Protein AF-F9PA83-F1 (afdb_monomer)

InterPro domains:
  IPR016181 Acyl-CoA N-acyltransferase [SSF55729] (8-43)

Mean predicted aligned error: 2.45 Å

Solvent-accessible surface area (backbone atoms only — not comparable to full-atom values): 3162 Å² total; per-residue (Å²): 107,73,69,60,56,51,55,55,36,40,77,68,74,38,52,65,44,83,47,72,43,49,72,90,38,64,69,56,48,52,55,42,47,75,68,58,36,41,80,73,52,74,56,98,66,27,34,34,22,43,26,78,43,130

Secondary structure (DSSP, 8-state):
-HHHHHHHHHHTT--EEEEEEETT-HHHHHHHHHTT-EEEEEETTEEEEEEE--

Organism: NCBI:txid1035184

pLDDT: mean 95.59, std 4.13, range [75.06, 98.19]

Sequence (54 aa):
MLKEGLLVAASKNIHQVLVTCAVDNPASRAVILKNGGILEDVRAGKERYWIDLE

Radius of gyration: 11.02 Å; Cα contacts (8 Å, |Δi|>4): 77; chains: 1; bounding box: 24×23×28 Å

Foldseek 3Di:
DVVVVLVVCVVVVNFKDKDKDFPPCVVVVVVCVVQVWDFPDDDPRMTITMDGRD

Nearest PDB structures (foldseek):
  2oh1-assembly3_C  TM=8.285E-01  e=1.210E-02  Listeria monocytogenes serotype 4b str. F2365
  4ava-assembly1_A  TM=8.128E-01  e=3.843E-02  Mycobacterium tuberculosis H37Rv
  4xpl-assembly1_A  TM=8.334E-01  e=1.602E-01  Campylobacter jejuni subsp. jejuni PT14
  4xpk-assembly1_A  TM=8.346E-01  e=1.715E-01  Campylobacter jejuni subsp. jejuni PT14
  4zbp-assembly2_C-2  TM=8.930E-01  e=4.152E-01  Arabidopsis thaliana

Structure (mmCIF, N/CA/C/O backbone):
data_AF-F9PA83-F1
#
_entry.id   AF-F9PA83-F1
#
loop_
_atom_site.group_PDB
_atom_site.id
_atom_site.type_symbol
_atom_site.label_atom_id
_atom_site.label_alt_id
_atom_site.label_comp_id
_atom_site.label_asym_id
_atom_site.label_entity_id
_atom_site.label_seq_id
_atom_site.pdbx_PDB_ins_code
_atom_site.Cartn_x
_atom_site.Cartn_y
_atom_site.Cartn_z
_atom_site.occupancy
_atom_site.B_iso_or_equiv
_atom_site.auth_seq_id
_atom_site.auth_comp_id
_atom_site.auth_asym_id
_atom_site.auth_atom_id
_atom_site.pdbx_PDB_model_num
ATOM 1 N N . MET A 1 1 ? 2.316 12.884 1.518 1.00 75.06 1 MET A N 1
ATOM 2 C CA . MET A 1 1 ? 3.158 11.654 1.569 1.00 75.06 1 MET A CA 1
ATOM 3 C C . MET A 1 1 ? 2.305 10.464 2.015 1.00 75.06 1 MET A C 1
ATOM 5 O O . MET A 1 1 ? 1.333 10.700 2.716 1.00 75.06 1 MET A O 1
ATOM 9 N N . LEU A 1 2 ? 2.637 9.209 1.651 1.00 92.19 2 LEU A N 1
ATOM 10 C CA . LEU A 1 2 ? 1.812 8.008 1.940 1.00 92.19 2 LEU A CA 1
ATOM 11 C C . LEU A 1 2 ? 1.289 7.959 3.390 1.00 92.19 2 LEU A C 1
ATOM 13 O O . LEU A 1 2 ? 0.094 7.780 3.593 1.00 92.19 2 LEU A O 1
ATOM 17 N N . LYS A 1 3 ? 2.155 8.244 4.370 1.00 94.00 3 LYS A N 1
ATOM 18 C CA . LYS A 1 3 ? 1.814 8.325 5.799 1.00 94.00 3 LYS A CA 1
ATOM 19 C C . LYS A 1 3 ? 0.592 9.201 6.110 1.00 94.00 3 LYS A C 1
ATOM 21 O O . LYS A 1 3 ? -0.244 8.813 6.912 1.00 94.00 3 LYS A O 1
ATOM 26 N N . GLU A 1 4 ? 0.469 10.369 5.485 1.00 95.56 4 GLU A N 1
ATOM 27 C CA . GLU A 1 4 ? -0.662 11.281 5.722 1.00 95.56 4 GLU A CA 1
ATOM 28 C C . GLU A 1 4 ? -1.970 10.694 5.186 1.00 95.56 4 GLU A C 1
ATOM 30 O O . GLU A 1 4 ? -3.007 10.801 5.832 1.00 95.56 4 GLU A O 1
ATOM 35 N N . GLY A 1 5 ? -1.911 10.011 4.038 1.00 95.50 5 GLY A N 1
ATOM 36 C CA . GLY A 1 5 ? -3.059 9.287 3.493 1.00 95.50 5 GLY A CA 1
ATOM 37 C C . GLY A 1 5 ? -3.517 8.154 4.414 1.00 95.50 5 GLY A C 1
ATOM 38 O O . GLY A 1 5 ? -4.716 7.985 4.614 1.00 95.50 5 GLY A O 1
ATOM 39 N N . LEU A 1 6 ? -2.573 7.432 5.027 1.00 95.69 6 LEU A N 1
ATOM 40 C CA . LEU A 1 6 ? -2.867 6.381 6.006 1.00 95.69 6 LEU A CA 1
ATOM 41 C C . LEU A 1 6 ? -3.536 6.943 7.270 1.00 95.69 6 LEU A C 1
ATOM 43 O O . LEU A 1 6 ? -4.523 6.383 7.731 1.00 95.69 6 LEU A O 1
ATOM 47 N N . LEU A 1 7 ? -3.082 8.094 7.780 1.00 95.38 7 LEU A N 1
ATOM 48 C CA . LEU A 1 7 ? -3.725 8.761 8.923 1.00 95.38 7 LEU A CA 1
ATOM 49 C C . LEU A 1 7 ? -5.170 9.186 8.617 1.00 95.38 7 LEU A C 1
ATOM 51 O O . LEU A 1 7 ? -6.052 9.060 9.464 1.00 95.38 7 LEU A O 1
ATOM 55 N N . VAL A 1 8 ? -5.431 9.669 7.399 1.00 95.94 8 VAL A N 1
ATOM 56 C CA . VAL A 1 8 ? -6.793 10.008 6.955 1.00 95.94 8 VAL A CA 1
ATOM 57 C C . VAL A 1 8 ? -7.658 8.757 6.779 1.00 95.94 8 VAL A C 1
ATOM 59 O O . VAL A 1 8 ? -8.860 8.801 7.028 1.00 95.94 8 VAL A O 1
ATOM 62 N N . ALA A 1 9 ? -7.076 7.639 6.347 1.00 95.88 9 ALA A N 1
ATOM 63 C CA . ALA A 1 9 ? -7.789 6.370 6.260 1.00 95.88 9 ALA A CA 1
ATOM 64 C C . ALA A 1 9 ? -8.177 5.859 7.660 1.00 95.88 9 ALA A C 1
ATOM 66 O O . ALA A 1 9 ? -9.348 5.552 7.889 1.00 95.88 9 ALA A O 1
ATOM 67 N N . ALA A 1 10 ? -7.244 5.888 8.613 1.00 95.25 10 ALA A N 1
ATOM 68 C CA . ALA A 1 10 ? -7.501 5.524 10.004 1.00 95.25 10 ALA A CA 1
ATOM 69 C C . ALA A 1 10 ? -8.609 6.395 10.629 1.00 95.25 10 ALA A C 1
ATOM 71 O O . ALA A 1 10 ? -9.543 5.873 11.233 1.00 95.25 10 ALA A O 1
ATOM 72 N N . SER A 1 11 ? -8.600 7.715 10.392 1.00 96.19 11 SER A N 1
ATOM 73 C CA . SER A 1 11 ? -9.655 8.617 10.896 1.00 96.19 11 SER A CA 1
ATOM 74 C C . SER A 1 11 ? -11.042 8.371 10.286 1.00 96.19 11 SER A C 1
ATOM 76 O O . SER A 1 11 ? -12.048 8.845 10.815 1.00 96.19 11 SER A O 1
ATOM 78 N N . LYS A 1 12 ? -11.113 7.611 9.189 1.00 96.25 12 LYS A N 1
ATOM 79 C CA . LYS A 1 12 ? -12.348 7.161 8.535 1.00 96.25 12 LYS A CA 1
ATOM 80 C C . LYS A 1 12 ? -12.747 5.732 8.930 1.00 96.25 12 LYS A C 1
ATOM 82 O O . LYS A 1 12 ? -13.621 5.168 8.277 1.00 96.25 12 LYS A O 1
ATOM 87 N N . ASN A 1 13 ? -12.146 5.164 9.980 1.00 95.38 13 ASN A N 1
ATOM 88 C CA . ASN A 1 13 ? -12.337 3.774 10.415 1.00 95.38 13 ASN A CA 1
ATOM 89 C C . ASN A 1 13 ? -11.948 2.738 9.343 1.00 95.38 13 ASN A C 1
ATOM 91 O O . ASN A 1 13 ? -12.560 1.677 9.235 1.00 95.38 13 ASN A O 1
ATOM 95 N N . ILE A 1 14 ? -10.948 3.047 8.514 1.00 96.75 14 ILE A N 1
ATOM 96 C CA . ILE A 1 14 ? -10.346 2.061 7.615 1.00 96.75 14 ILE A CA 1
ATOM 97 C C . ILE A 1 14 ? -9.215 1.383 8.382 1.00 96.75 14 ILE A C 1
ATOM 99 O O . ILE A 1 14 ? -8.227 2.031 8.710 1.00 96.75 14 ILE A O 1
ATOM 103 N N . HIS A 1 15 ? -9.365 0.086 8.638 1.00 94.81 15 HIS A N 1
ATOM 104 C CA . HIS A 1 15 ? -8.409 -0.704 9.422 1.00 94.81 15 HIS A CA 1
ATOM 105 C C . HIS A 1 15 ? -7.277 -1.301 8.587 1.00 94.81 15 HIS A C 1
ATOM 107 O O . HIS A 1 15 ? 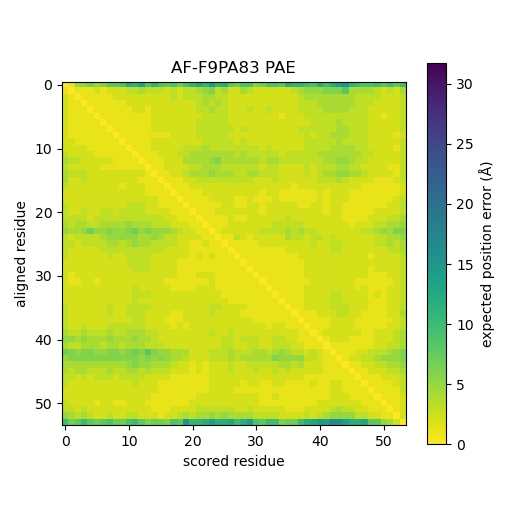-6.251 -1.694 9.126 1.00 94.81 15 HIS A O 1
ATOM 113 N N . GLN A 1 16 ? -7.461 -1.395 7.270 1.00 96.25 16 GLN A N 1
ATOM 114 C CA . GLN A 1 16 ? -6.482 -2.009 6.389 1.00 96.25 16 GLN A CA 1
ATOM 115 C C . GLN A 1 16 ? -6.539 -1.380 4.996 1.00 96.25 16 GLN A C 1
ATOM 117 O O . GLN A 1 16 ? -7.620 -1.127 4.457 1.00 96.25 16 GLN A O 1
ATOM 122 N N . VAL A 1 17 ? -5.373 -1.118 4.405 1.00 97.12 17 VAL A N 1
ATOM 123 C CA . VAL A 1 17 ? -5.244 -0.499 3.080 1.00 97.12 17 VAL A CA 1
ATOM 124 C C . VAL A 1 17 ? -4.384 -1.368 2.175 1.00 97.12 17 VAL A C 1
ATOM 126 O O . VAL A 1 17 ? -3.277 -1.756 2.541 1.00 97.12 17 VAL A O 1
ATOM 129 N N . LEU A 1 18 ? -4.877 -1.618 0.961 1.00 97.44 18 LEU A N 1
ATOM 130 C CA . LEU A 1 18 ? -4.100 -2.239 -0.105 1.00 97.44 18 LEU A CA 1
ATOM 131 C C . LEU A 1 18 ? -3.409 -1.159 -0.937 1.00 97.44 18 LEU A C 1
ATOM 133 O O . LEU A 1 18 ? -4.068 -0.355 -1.602 1.00 97.44 18 LEU A O 1
ATOM 137 N N . VAL A 1 19 ? -2.082 -1.169 -0.950 1.00 97.00 19 VAL A N 1
ATOM 138 C CA . VAL A 1 19 ? -1.266 -0.266 -1.764 1.00 97.00 19 VAL A CA 1
ATOM 139 C C . VAL A 1 19 ? -0.573 -1.066 -2.855 1.00 97.00 19 VAL A C 1
ATOM 141 O O . VAL A 1 19 ? -0.056 -2.151 -2.608 1.00 97.00 19 VAL A O 1
ATOM 144 N N . THR A 1 20 ? -0.550 -0.536 -4.077 1.00 97.50 20 THR A N 1
ATOM 145 C CA . THR A 1 20 ? 0.100 -1.210 -5.208 1.00 97.50 20 THR A CA 1
ATOM 146 C C . 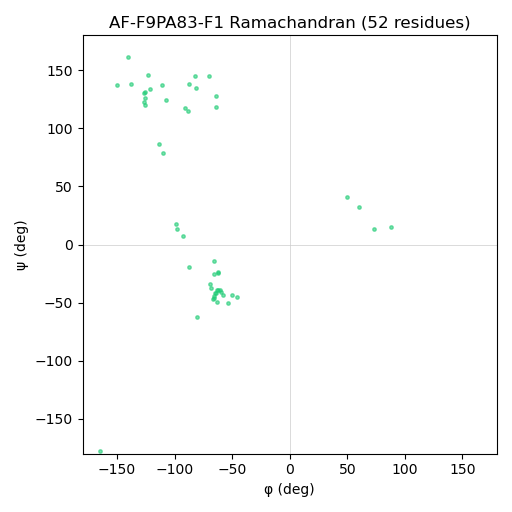THR A 1 20 ? 1.166 -0.330 -5.839 1.00 97.50 20 THR A C 1
ATOM 148 O O . THR A 1 20 ? 1.006 0.890 -5.90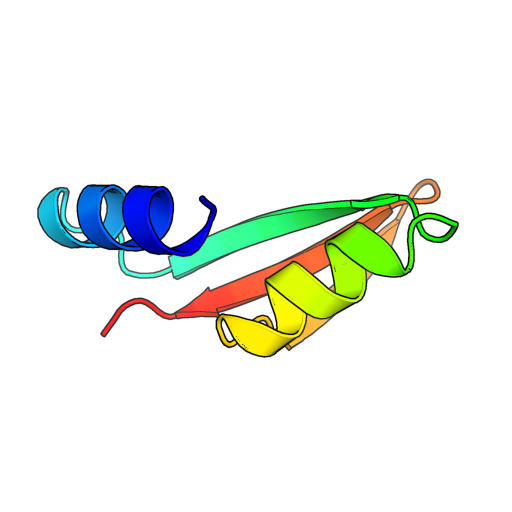4 1.00 97.50 20 THR A O 1
ATOM 151 N N . CYS A 1 21 ? 2.246 -0.937 -6.325 1.00 97.38 21 CYS A N 1
ATOM 152 C CA . CYS A 1 21 ? 3.250 -0.262 -7.146 1.00 97.38 21 CYS A CA 1
ATOM 153 C C . CYS A 1 21 ? 3.739 -1.175 -8.269 1.00 97.38 21 CYS A C 1
ATOM 155 O O . CYS A 1 21 ? 3.539 -2.384 -8.226 1.00 97.38 21 CYS A O 1
ATOM 157 N N . ALA A 1 22 ? 4.354 -0.602 -9.302 1.00 97.69 22 ALA A N 1
ATOM 158 C CA . ALA A 1 22 ? 4.964 -1.390 -10.368 1.00 97.69 22 ALA A CA 1
ATOM 159 C C . ALA A 1 22 ? 6.221 -2.120 -9.858 1.00 97.69 22 ALA A C 1
ATOM 161 O O . ALA A 1 22 ? 6.952 -1.581 -9.024 1.00 97.69 22 ALA A O 1
ATOM 162 N N . VAL A 1 23 ? 6.473 -3.332 -10.362 1.00 96.06 23 VAL A N 1
ATOM 163 C CA . VAL A 1 23 ? 7.617 -4.177 -9.948 1.00 96.06 23 VAL A CA 1
ATOM 164 C C . VAL A 1 23 ? 8.984 -3.549 -10.241 1.00 96.06 23 VAL A C 1
ATOM 166 O O . VAL A 1 23 ? 9.972 -3.876 -9.581 1.00 96.06 23 VAL A O 1
ATOM 169 N N . ASP A 1 24 ? 9.039 -2.650 -11.222 1.00 96.69 24 ASP A N 1
ATOM 170 C CA . ASP A 1 24 ? 10.218 -1.909 -11.671 1.00 96.69 24 ASP A CA 1
ATOM 171 C C . ASP A 1 24 ? 10.368 -0.545 -10.976 1.00 96.69 24 ASP A C 1
ATOM 173 O O . ASP A 1 24 ? 11.262 0.229 -11.316 1.00 96.69 24 ASP A O 1
ATOM 177 N N . ASN A 1 25 ? 9.536 -0.255 -9.967 1.00 95.94 25 ASN A N 1
ATOM 178 C CA . ASN A 1 25 ? 9.587 0.982 -9.195 1.00 95.94 25 ASN A CA 1
ATOM 179 C C . ASN A 1 25 ? 10.076 0.738 -7.750 1.00 95.94 25 ASN A C 1
ATOM 181 O O . ASN A 1 25 ? 9.282 0.738 -6.798 1.00 95.94 25 ASN A O 1
ATOM 185 N N . PRO A 1 26 ? 11.399 0.575 -7.544 1.00 95.19 26 PRO A N 1
ATOM 186 C CA . PRO A 1 26 ? 11.968 0.312 -6.224 1.00 95.19 26 PRO A CA 1
ATOM 187 C C . PRO A 1 26 ? 11.788 1.485 -5.249 1.00 95.19 26 PRO A C 1
ATOM 189 O O . PRO A 1 26 ? 11.742 1.272 -4.038 1.00 95.19 26 PRO A O 1
ATOM 192 N N . ALA A 1 27 ? 11.651 2.718 -5.752 1.00 96.62 27 ALA A N 1
ATOM 193 C CA . ALA A 1 27 ? 11.429 3.895 -4.915 1.00 96.62 27 ALA A CA 1
ATOM 194 C C . ALA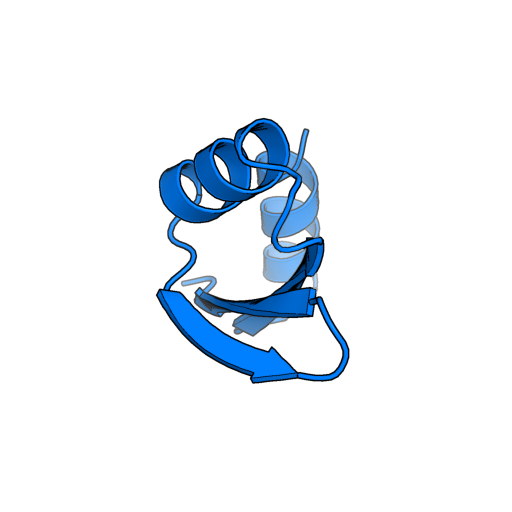 A 1 27 ? 10.055 3.840 -4.230 1.00 96.62 27 ALA A C 1
ATOM 196 O O . ALA A 1 27 ? 9.958 4.033 -3.016 1.00 96.62 27 ALA A O 1
ATOM 197 N N . SER A 1 28 ? 8.997 3.512 -4.978 1.00 96.44 28 SER A N 1
ATOM 198 C CA . SER A 1 28 ? 7.663 3.313 -4.405 1.00 96.44 28 SER A CA 1
ATOM 199 C C . SER A 1 28 ? 7.622 2.116 -3.461 1.00 96.44 28 SER A C 1
ATOM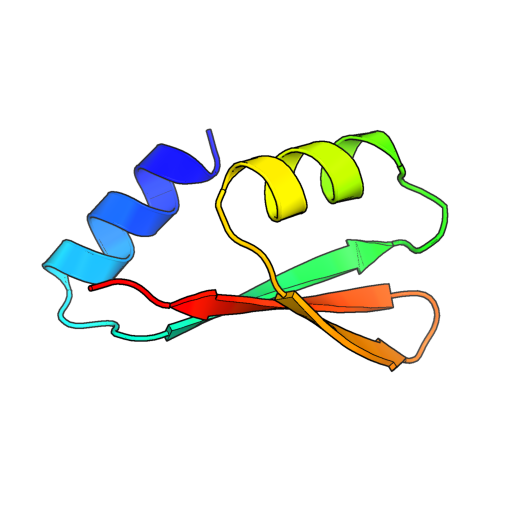 201 O O . SER A 1 28 ? 7.075 2.251 -2.366 1.00 96.44 28 SER A O 1
ATOM 203 N N . ARG A 1 29 ? 8.268 0.995 -3.819 1.00 97.00 29 ARG A N 1
ATOM 204 C CA . ARG A 1 29 ? 8.410 -0.168 -2.928 1.00 97.00 29 ARG A CA 1
ATOM 205 C C . ARG A 1 29 ? 9.003 0.237 -1.577 1.00 97.00 29 ARG A C 1
ATOM 207 O O . ARG A 1 29 ? 8.428 -0.063 -0.536 1.00 97.00 29 ARG A O 1
ATOM 214 N N . ALA A 1 30 ? 10.117 0.969 -1.582 1.00 96.81 30 ALA A N 1
ATOM 215 C CA . ALA A 1 30 ? 10.781 1.407 -0.355 1.00 96.81 30 ALA A CA 1
ATOM 216 C C . ALA A 1 30 ? 9.879 2.292 0.523 1.00 96.81 30 ALA A C 1
ATOM 218 O O . ALA A 1 30 ? 9.874 2.151 1.746 1.00 96.81 30 ALA A O 1
ATOM 219 N N . VAL A 1 31 ? 9.083 3.180 -0.085 1.00 97.25 31 VAL A N 1
ATOM 220 C CA . VAL A 1 31 ? 8.119 4.014 0.651 1.00 97.25 31 VAL A CA 1
ATOM 221 C C . VAL A 1 31 ? 7.018 3.162 1.279 1.00 97.25 31 VAL A C 1
ATOM 223 O O . VAL A 1 31 ? 6.684 3.389 2.440 1.00 97.25 31 VAL A O 1
ATOM 226 N N . ILE A 1 32 ? 6.468 2.190 0.552 1.00 97.12 32 ILE A N 1
ATOM 227 C CA . ILE A 1 32 ? 5.408 1.307 1.057 1.00 97.12 32 ILE A CA 1
ATOM 228 C C . ILE A 1 32 ? 5.919 0.475 2.238 1.00 97.12 32 ILE A C 1
ATOM 230 O O . ILE A 1 32 ? 5.320 0.509 3.311 1.00 97.12 32 ILE A O 1
ATOM 234 N N . LEU A 1 33 ? 7.079 -0.172 2.086 1.00 96.00 33 LEU A N 1
ATOM 235 C CA . LEU A 1 33 ? 7.713 -0.958 3.151 1.00 96.00 33 LEU A CA 1
ATOM 236 C C . LEU A 1 33 ? 8.019 -0.105 4.393 1.00 96.00 33 LEU A C 1
ATOM 238 O O . LEU A 1 33 ? 7.752 -0.520 5.516 1.00 96.00 33 LEU A O 1
ATOM 242 N N . LYS A 1 34 ? 8.505 1.132 4.210 1.00 96.81 34 LYS A N 1
ATOM 243 C CA . LYS A 1 34 ? 8.767 2.069 5.318 1.00 96.81 34 LYS A CA 1
ATOM 244 C C . LYS A 1 34 ? 7.504 2.451 6.104 1.00 96.81 34 LYS A C 1
ATOM 246 O O . LYS A 1 34 ? 7.617 2.863 7.255 1.00 96.81 34 LYS A O 1
ATOM 251 N N . ASN A 1 35 ? 6.323 2.350 5.493 1.00 96.19 35 ASN A N 1
ATOM 252 C CA . ASN A 1 35 ? 5.037 2.623 6.141 1.00 96.19 35 ASN A CA 1
ATOM 253 C C . ASN A 1 35 ? 4.326 1.341 6.615 1.00 96.19 35 ASN A C 1
ATOM 255 O O . ASN A 1 35 ? 3.130 1.389 6.870 1.00 96.19 35 ASN A O 1
ATOM 259 N N . GLY A 1 36 ? 5.040 0.216 6.738 1.00 95.75 36 GLY A N 1
ATOM 260 C CA . GLY A 1 36 ? 4.480 -1.032 7.266 1.00 95.75 36 GLY A CA 1
ATOM 261 C C . GLY A 1 36 ? 3.823 -1.931 6.219 1.00 95.75 36 GLY A C 1
ATOM 262 O O . GLY A 1 36 ? 3.091 -2.840 6.584 1.00 95.75 36 GLY A O 1
ATOM 263 N N . GLY A 1 37 ? 4.069 -1.697 4.925 1.00 97.25 37 GLY A N 1
ATOM 264 C CA . GLY A 1 37 ? 3.547 -2.556 3.863 1.00 97.25 37 GLY A CA 1
ATOM 265 C C . GLY A 1 37 ? 4.098 -3.979 3.921 1.00 97.25 37 GLY A C 1
ATOM 266 O O . GLY A 1 37 ? 5.311 -4.177 3.900 1.00 97.25 37 GLY A O 1
ATOM 267 N N . ILE A 1 38 ? 3.203 -4.963 3.912 1.00 97.56 38 ILE A N 1
ATOM 268 C CA . ILE A 1 38 ? 3.500 -6.396 3.836 1.00 97.56 38 ILE A CA 1
ATOM 269 C C . ILE A 1 38 ? 3.110 -6.891 2.448 1.00 97.56 38 ILE A C 1
ATOM 271 O O . ILE A 1 38 ? 1.973 -6.696 2.027 1.00 97.56 38 ILE A O 1
ATOM 275 N N . LEU A 1 39 ? 4.048 -7.508 1.725 1.00 97.31 39 LEU A N 1
ATOM 276 C CA . LEU A 1 39 ? 3.792 -8.017 0.376 1.00 97.31 39 LEU A CA 1
ATOM 277 C C . LEU A 1 39 ? 2.745 -9.139 0.432 1.00 97.31 39 LEU A C 1
ATOM 279 O O . LEU A 1 39 ? 2.985 -10.176 1.045 1.00 97.31 39 LEU A O 1
ATOM 283 N N . GLU A 1 40 ? 1.611 -8.925 -0.228 1.00 96.94 40 GLU A N 1
ATOM 284 C CA . GLU A 1 40 ? 0.577 -9.934 -0.459 1.00 96.94 40 GLU A CA 1
ATOM 285 C C . GLU A 1 40 ? 0.989 -10.824 -1.631 1.00 96.94 40 GLU A C 1
ATOM 287 O O . GLU A 1 40 ? 1.185 -12.027 -1.480 1.00 96.94 40 GLU A O 1
ATOM 292 N N . ASP A 1 41 ? 1.122 -10.216 -2.812 1.00 97.38 41 ASP A N 1
ATOM 293 C CA . ASP A 1 41 ? 1.476 -10.897 -4.048 1.00 97.38 41 ASP A CA 1
ATOM 294 C C . ASP A 1 41 ? 1.908 -9.920 -5.155 1.00 97.38 41 ASP A C 1
ATOM 296 O O . ASP A 1 41 ? 2.008 -8.701 -4.974 1.00 97.38 41 ASP A O 1
ATOM 300 N N . VAL A 1 42 ? 2.206 -10.489 -6.326 1.00 97.25 42 VAL A N 1
ATOM 301 C CA . VAL A 1 42 ? 2.544 -9.756 -7.544 1.00 97.25 42 VAL A CA 1
ATOM 302 C C . VAL A 1 42 ? 1.641 -10.236 -8.673 1.00 97.25 42 VAL A C 1
ATOM 304 O O . VAL A 1 42 ? 1.622 -11.422 -9.004 1.00 97.25 42 VAL A O 1
ATOM 307 N N . ARG A 1 43 ? 0.893 -9.319 -9.293 1.00 96.50 43 ARG A N 1
ATOM 308 C CA . ARG A 1 43 ? -0.016 -9.620 -10.410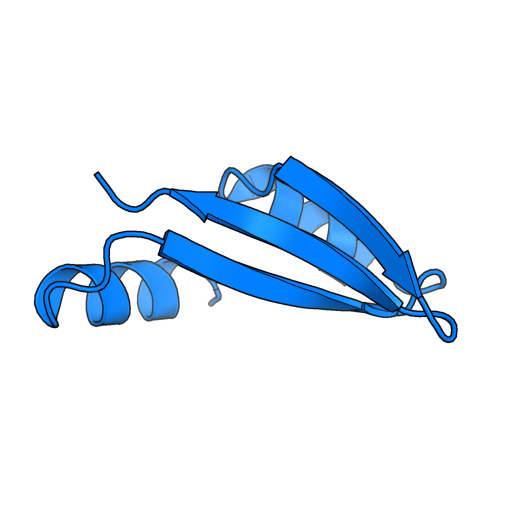 1.00 96.50 43 ARG A CA 1
ATOM 309 C C . ARG A 1 43 ? 0.082 -8.552 -11.485 1.00 96.50 43 ARG A C 1
ATOM 311 O O . ARG A 1 43 ? 0.115 -7.364 -11.180 1.00 96.50 43 ARG A O 1
ATOM 318 N N . ALA A 1 44 ? 0.099 -8.973 -12.750 1.00 94.75 44 ALA A N 1
ATOM 319 C CA . ALA A 1 44 ? 0.118 -8.070 -13.906 1.00 94.75 44 ALA A CA 1
ATOM 320 C C . ALA A 1 44 ? 1.202 -6.967 -13.820 1.00 94.75 44 ALA A C 1
ATOM 322 O O . ALA A 1 44 ? 0.941 -5.804 -14.119 1.00 94.75 44 ALA A O 1
ATOM 323 N N . GLY A 1 45 ? 2.408 -7.322 -13.356 1.00 95.19 45 GLY A N 1
ATOM 324 C CA . GLY A 1 45 ? 3.527 -6.380 -13.213 1.00 95.19 45 GLY A CA 1
ATOM 325 C C . GLY A 1 45 ? 3.395 -5.388 -12.05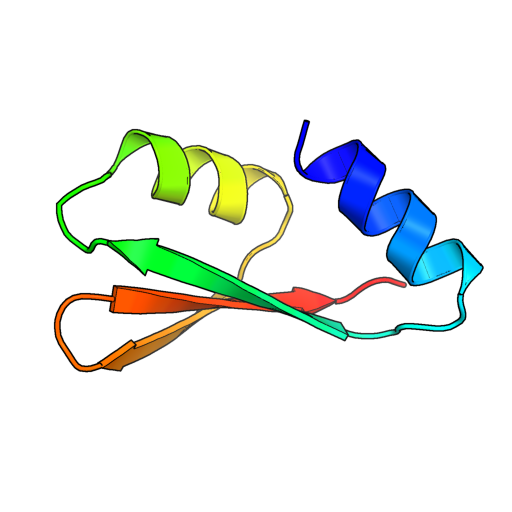2 1.00 95.19 45 GLY A C 1
ATOM 326 O O . GLY A 1 45 ? 4.147 -4.416 -11.993 1.00 95.19 45 GLY A O 1
ATOM 327 N N . LYS A 1 46 ? 2.457 -5.614 -11.125 1.00 97.56 46 LYS A N 1
ATOM 328 C CA . LYS A 1 46 ? 2.267 -4.794 -9.927 1.00 97.56 46 LYS A CA 1
ATOM 329 C C . LYS A 1 46 ? 2.415 -5.625 -8.668 1.00 97.56 46 LYS A C 1
ATOM 331 O O . LYS A 1 46 ? 1.824 -6.694 -8.550 1.00 97.56 46 LYS A O 1
ATOM 336 N N . GLU A 1 47 ? 3.170 -5.094 -7.728 1.00 97.88 47 GLU A N 1
ATOM 337 C CA . GLU A 1 47 ? 3.255 -5.580 -6.361 1.00 97.88 47 GLU A CA 1
ATOM 338 C C . GLU A 1 47 ? 2.093 -5.023 -5.554 1.00 97.88 47 GLU A C 1
ATOM 340 O O . GLU A 1 47 ? 1.654 -3.887 -5.771 1.00 97.88 47 GLU A O 1
ATOM 345 N N . ARG A 1 48 ? 1.592 -5.833 -4.631 1.00 98.19 48 ARG A N 1
ATOM 346 C CA . ARG A 1 48 ? 0.435 -5.530 -3.800 1.00 98.19 48 ARG A CA 1
ATOM 347 C C . ARG A 1 48 ? 0.829 -5.694 -2.343 1.00 98.19 48 ARG A C 1
ATOM 349 O O . ARG A 1 48 ? 1.341 -6.740 -1.963 1.00 98.19 48 ARG A O 1
ATOM 356 N N . TYR A 1 49 ? 0.608 -4.656 -1.546 1.00 98.06 49 TYR A N 1
ATOM 357 C CA . TYR A 1 49 ? 1.016 -4.600 -0.149 1.00 98.06 49 TYR A CA 1
ATOM 358 C C . TYR A 1 49 ? -0.159 -4.251 0.749 1.00 98.06 49 TYR A C 1
ATOM 360 O O . TYR A 1 49 ? -0.840 -3.253 0.505 1.00 98.06 49 TYR A O 1
ATOM 368 N N . TRP A 1 50 ? -0.347 -5.022 1.811 1.00 97.88 50 TRP A N 1
ATOM 369 C CA . TRP A 1 50 ? -1.269 -4.680 2.886 1.00 97.88 50 TRP A CA 1
ATOM 370 C C . TRP A 1 50 ? -0.582 -3.812 3.932 1.00 97.88 50 TRP A C 1
ATOM 372 O O . TRP A 1 50 ? 0.568 -4.058 4.284 1.00 97.88 50 TRP A O 1
ATOM 382 N N . ILE A 1 51 ? -1.286 -2.792 4.412 1.00 97.44 51 ILE A N 1
ATOM 383 C CA . ILE A 1 51 ? -0.892 -1.979 5.562 1.00 97.44 51 ILE A CA 1
ATOM 384 C C . ILE A 1 51 ? -2.050 -2.005 6.548 1.00 97.44 51 ILE A C 1
ATOM 386 O O . ILE A 1 51 ? -3.148 -1.556 6.205 1.00 97.44 51 ILE A O 1
ATOM 390 N N . ASP A 1 52 ? -1.788 -2.500 7.751 1.00 96.62 52 ASP A N 1
ATOM 391 C CA . ASP A 1 52 ? -2.730 -2.433 8.862 1.00 96.62 52 ASP A CA 1
ATOM 392 C C . ASP A 1 52 ? -2.642 -1.054 9.530 1.00 96.62 52 ASP A C 1
ATOM 394 O O . ASP A 1 52 ? -1.559 -0.499 9.735 1.00 96.62 52 ASP A O 1
ATOM 398 N N . LEU A 1 53 ? -3.806 -0.479 9.810 1.00 92.19 53 LEU A N 1
ATOM 399 C CA . LEU A 1 53 ? -3.989 0.811 10.458 1.00 92.19 53 LEU A CA 1
ATOM 400 C C . LEU A 1 53 ? -4.635 0.552 11.819 1.00 92.19 53 LEU A C 1
ATOM 402 O O . LEU A 1 53 ? -5.862 0.530 1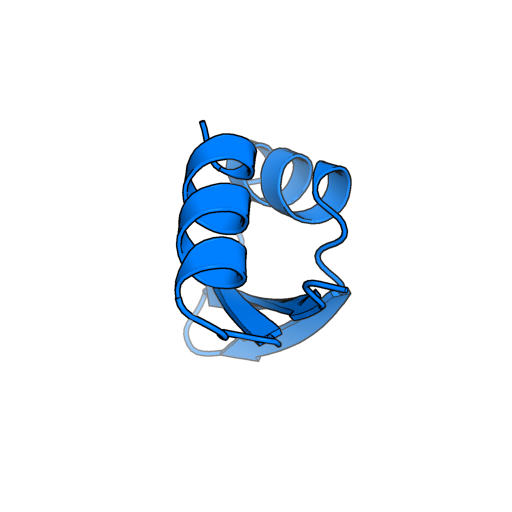1.934 1.00 92.19 53 LEU A O 1
ATOM 406 N N . GLU A 1 54 ? -3.792 0.278 12.814 1.00 75.88 54 GLU A N 1
ATOM 407 C CA . GLU A 1 54 ? -4.189 0.220 14.230 1.00 75.88 54 GLU A CA 1
ATOM 408 C C . GLU A 1 54 ? -4.508 1.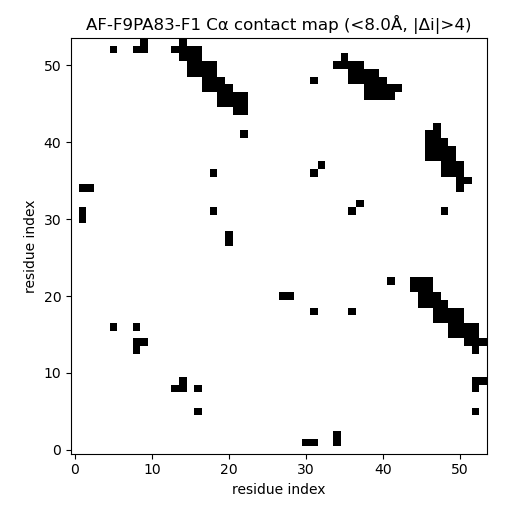611 14.794 1.00 75.88 54 GLU A C 1
ATOM 410 O O . GLU A 1 54 ? -3.784 2.584 14.461 1.00 75.88 54 GLU A O 1
#